Protein AF-A0A934XMV2-F1 (afdb_monomer)

Mean predicted aligned error: 12.45 Å

pLDDT: mean 77.81, std 19.32, range [40.59, 97.12]

Solvent-accessible surface area (backbone atoms only — not comparable to full-atom values): 8339 Å² total; per-residue (Å²): 114,79,58,38,34,58,63,28,6,52,51,53,49,50,53,51,47,54,40,30,76,51,72,41,61,58,68,69,55,47,39,44,55,50,6,56,76,67,34,103,58,24,34,64,47,51,61,40,31,45,74,26,42,79,78,93,47,71,67,59,55,52,50,47,48,53,48,53,50,53,49,35,59,77,43,66,49,68,61,70,65,54,50,52,50,49,38,47,44,32,43,25,68,38,46,92,58,40,76,76,68,55,68,72,75,72,55,79,75,77,72,86,73,72,82,73,78,75,77,79,72,81,81,80,85,84,73,91,73,87,80,88,76,84,83,82,87,133

Structure (mmCIF, N/CA/C/O backbone):
data_AF-A0A934XMV2-F1
#
_entry.id   AF-A0A934XMV2-F1
#
loop_
_atom_site.group_PDB
_atom_site.id
_atom_site.type_symbol
_atom_site.label_atom_id
_atom_site.label_alt_id
_atom_site.label_comp_id
_atom_site.label_asym_id
_atom_site.label_entity_id
_atom_site.label_seq_id
_atom_site.pdbx_PDB_ins_code
_atom_site.Cartn_x
_atom_site.Cartn_y
_atom_site.Cartn_z
_atom_site.occupancy
_atom_site.B_iso_or_equiv
_atom_site.auth_seq_id
_atom_site.auth_comp_id
_atom_site.auth_asym_id
_atom_site.auth_atom_id
_atom_site.pdbx_PDB_model_num
ATOM 1 N N . MET A 1 1 ? 12.480 -14.629 -7.239 1.00 61.09 1 MET A N 1
ATOM 2 C CA . MET A 1 1 ? 11.150 -14.719 -7.879 1.00 61.09 1 MET A CA 1
ATOM 3 C C . MET A 1 1 ? 11.010 -13.531 -8.814 1.00 61.09 1 MET A C 1
ATOM 5 O O . MET A 1 1 ? 11.408 -12.448 -8.396 1.00 61.09 1 MET A O 1
ATOM 9 N N . PRO A 1 2 ? 10.549 -13.712 -10.062 1.00 81.31 2 PRO A N 1
ATOM 10 C CA . PRO A 1 2 ? 10.258 -12.584 -10.942 1.00 81.31 2 PRO A CA 1
ATOM 11 C C . PRO A 1 2 ? 9.117 -11.746 -10.351 1.00 81.31 2 PRO A C 1
ATOM 13 O O . PRO A 1 2 ? 8.245 -12.288 -9.672 1.00 81.31 2 PRO A O 1
ATOM 16 N N . ALA A 1 3 ? 9.140 -10.436 -10.591 1.00 89.31 3 ALA A N 1
ATOM 17 C CA . ALA A 1 3 ? 8.077 -9.552 -10.130 1.00 89.31 3 ALA A CA 1
ATOM 18 C C . ALA A 1 3 ? 6.752 -9.885 -10.841 1.00 89.31 3 ALA A C 1
ATOM 20 O O . ALA A 1 3 ? 6.724 -10.065 -12.060 1.00 89.31 3 ALA A O 1
ATOM 21 N N . ASP A 1 4 ? 5.658 -9.936 -10.083 1.00 94.62 4 ASP A N 1
ATOM 22 C CA . ASP A 1 4 ? 4.297 -10.130 -10.588 1.00 94.62 4 ASP A CA 1
ATOM 23 C C . ASP A 1 4 ? 3.474 -8.876 -10.290 1.00 94.62 4 ASP A C 1
ATOM 25 O O . ASP A 1 4 ? 2.799 -8.748 -9.264 1.00 94.62 4 ASP A O 1
ATOM 29 N N . TRP A 1 5 ? 3.553 -7.922 -11.218 1.00 93.56 5 TRP A N 1
ATOM 30 C CA . TRP A 1 5 ? 2.932 -6.612 -11.057 1.00 93.56 5 TRP A CA 1
ATOM 31 C C . TRP A 1 5 ? 1.404 -6.662 -11.078 1.00 93.56 5 TRP A C 1
ATOM 33 O O . TRP A 1 5 ? 0.755 -5.839 -10.439 1.00 93.56 5 TRP A O 1
ATOM 43 N N . LYS A 1 6 ? 0.801 -7.660 -11.734 1.00 94.81 6 LYS A N 1
ATOM 44 C CA . LYS A 1 6 ? -0.658 -7.818 -11.734 1.00 94.81 6 LYS A CA 1
ATOM 45 C C . LYS A 1 6 ? -1.152 -8.226 -10.349 1.00 94.81 6 LYS A C 1
ATOM 47 O O . LYS A 1 6 ? -2.078 -7.613 -9.819 1.00 94.81 6 LYS A O 1
ATOM 52 N N . ARG A 1 7 ? -0.519 -9.234 -9.741 1.00 95.81 7 ARG A N 1
ATOM 53 C CA . ARG A 1 7 ? -0.836 -9.636 -8.364 1.00 95.81 7 ARG A CA 1
ATOM 54 C C . ARG A 1 7 ? -0.491 -8.538 -7.365 1.00 95.81 7 ARG A C 1
ATOM 56 O O . ARG A 1 7 ? -1.261 -8.327 -6.434 1.00 95.81 7 ARG A O 1
ATOM 63 N N . PHE A 1 8 ? 0.605 -7.814 -7.591 1.00 95.75 8 PHE A N 1
ATOM 64 C CA . PHE A 1 8 ? 0.972 -6.647 -6.791 1.00 95.75 8 PHE A CA 1
ATOM 65 C C . PHE A 1 8 ? -0.152 -5.604 -6.771 1.00 95.75 8 PHE A C 1
ATOM 67 O O . PHE A 1 8 ? -0.594 -5.202 -5.699 1.00 95.75 8 PHE A O 1
ATOM 74 N N . GLY A 1 9 ? -0.656 -5.199 -7.942 1.00 95.88 9 GLY A N 1
ATOM 75 C CA . GLY A 1 9 ? -1.703 -4.179 -8.044 1.00 95.88 9 GLY A CA 1
ATOM 76 C C . GLY A 1 9 ? -3.022 -4.593 -7.387 1.00 95.88 9 GLY A C 1
ATOM 77 O O . GLY A 1 9 ? -3.670 -3.774 -6.726 1.00 95.88 9 GLY A O 1
ATOM 78 N N . ASN A 1 10 ? -3.379 -5.876 -7.498 1.00 97.12 10 ASN A N 1
ATOM 79 C CA . ASN A 1 10 ? -4.541 -6.448 -6.820 1.00 97.12 10 ASN A CA 1
ATOM 80 C C . ASN A 1 10 ? -4.379 -6.407 -5.295 1.00 97.12 10 ASN A C 1
ATOM 82 O O . ASN A 1 10 ? -5.275 -5.933 -4.601 1.00 97.12 10 ASN A O 1
ATOM 86 N N . LEU A 1 11 ? -3.230 -6.855 -4.777 1.00 96.94 11 LEU A N 1
ATOM 87 C CA . LEU A 1 11 ? -2.969 -6.856 -3.338 1.00 96.94 11 LEU A CA 1
ATOM 88 C C . LEU A 1 11 ? -2.913 -5.433 -2.773 1.00 96.94 11 LEU A C 1
ATOM 90 O O . LEU A 1 11 ? -3.533 -5.162 -1.752 1.00 96.94 11 LEU A O 1
ATOM 94 N N . LEU A 1 12 ? -2.248 -4.506 -3.469 1.00 96.38 12 LEU A N 1
ATOM 95 C CA . LEU A 1 12 ? -2.228 -3.092 -3.095 1.00 96.38 12 LEU A CA 1
ATOM 96 C C . LEU A 1 12 ? -3.645 -2.512 -3.028 1.00 96.38 12 LEU A C 1
ATOM 98 O O . LEU A 1 12 ? -3.983 -1.805 -2.085 1.00 96.38 12 LEU A O 1
ATOM 102 N N . THR A 1 13 ? -4.489 -2.823 -4.013 1.00 96.12 13 THR A N 1
ATOM 103 C CA . THR A 1 13 ? -5.884 -2.366 -4.006 1.00 96.12 13 THR A CA 1
ATOM 104 C C . THR A 1 13 ? -6.650 -2.939 -2.815 1.00 96.12 13 THR A C 1
ATOM 106 O O . THR A 1 13 ? -7.358 -2.187 -2.152 1.00 96.12 13 THR A O 1
ATOM 109 N N . ASN A 1 14 ? -6.477 -4.225 -2.504 1.00 96.56 14 ASN A N 1
ATOM 110 C CA . ASN A 1 14 ? -7.120 -4.856 -1.351 1.00 96.56 14 ASN A CA 1
ATOM 111 C C . ASN A 1 14 ? -6.674 -4.228 -0.024 1.00 96.56 14 ASN A C 1
ATOM 113 O O . ASN A 1 14 ? -7.518 -3.955 0.820 1.00 96.56 14 ASN A O 1
ATOM 117 N N . LEU A 1 15 ? -5.379 -3.948 0.145 1.00 95.56 15 LEU A N 1
ATOM 118 C CA . LEU A 1 15 ? -4.850 -3.325 1.364 1.00 95.56 15 LEU A CA 1
ATOM 119 C C . LEU A 1 15 ? -5.423 -1.924 1.596 1.00 95.56 15 LEU A C 1
ATOM 121 O O . LEU A 1 15 ? -5.781 -1.583 2.720 1.00 95.56 15 LEU A O 1
ATOM 125 N N . LEU A 1 16 ? -5.569 -1.125 0.536 1.00 95.00 16 LEU A N 1
ATOM 126 C CA . LEU A 1 16 ? -6.199 0.193 0.642 1.00 95.00 16 LEU A CA 1
ATOM 127 C C . LEU A 1 16 ? -7.686 0.095 1.018 1.00 95.00 16 LEU A C 1
ATOM 129 O O . LEU A 1 16 ? -8.174 0.921 1.786 1.00 95.00 16 LEU A O 1
ATOM 133 N N . TRP A 1 17 ? -8.399 -0.916 0.509 1.00 95.62 17 TRP A N 1
ATOM 134 C CA . TRP A 1 17 ? -9.782 -1.178 0.914 1.00 95.62 17 TRP A CA 1
ATOM 135 C C . TRP A 1 17 ? -9.887 -1.630 2.368 1.00 95.62 17 TRP A C 1
ATOM 137 O O . TRP A 1 17 ? -10.730 -1.105 3.077 1.00 95.62 17 TRP A O 1
ATOM 147 N N . GLN A 1 18 ? -9.000 -2.509 2.843 1.00 94.75 18 GLN A N 1
ATOM 148 C CA . GLN A 1 18 ? -8.979 -2.916 4.252 1.00 94.75 18 GLN A CA 1
ATOM 149 C C . GLN A 1 18 ? -8.791 -1.720 5.196 1.00 94.75 18 GLN A C 1
ATOM 151 O O . GLN A 1 18 ? -9.492 -1.621 6.197 1.00 94.75 18 GLN A O 1
ATOM 156 N N . ILE A 1 19 ? -7.880 -0.793 4.867 1.00 93.81 19 ILE A N 1
ATOM 157 C CA . ILE A 1 19 ? -7.668 0.432 5.657 1.00 93.81 19 ILE A CA 1
ATOM 158 C C . ILE A 1 19 ? -8.934 1.291 5.666 1.00 93.81 19 ILE A C 1
ATOM 160 O O . ILE A 1 19 ? -9.366 1.741 6.724 1.00 93.81 19 ILE A O 1
ATOM 164 N N . LYS A 1 20 ? -9.546 1.500 4.497 1.00 93.62 20 LYS A N 1
ATOM 165 C CA . LYS A 1 20 ? -10.798 2.254 4.386 1.00 93.62 20 LYS A CA 1
ATOM 166 C C . LYS A 1 20 ? -11.921 1.612 5.209 1.00 93.62 20 LYS A C 1
ATOM 168 O O . LYS A 1 20 ? -12.598 2.305 5.960 1.00 93.62 20 LYS A O 1
ATOM 173 N N . ASP A 1 21 ? -12.117 0.305 5.073 1.00 94.25 21 ASP A N 1
ATOM 174 C CA . ASP A 1 21 ? -13.197 -0.428 5.740 1.00 94.25 21 ASP A CA 1
ATOM 175 C C . ASP A 1 21 ? -13.016 -0.454 7.268 1.00 94.25 21 ASP A C 1
ATOM 177 O O . ASP A 1 21 ? -13.999 -0.521 8.004 1.00 94.25 21 ASP A O 1
ATOM 181 N N . ALA A 1 22 ? -11.776 -0.327 7.752 1.00 92.62 22 ALA A N 1
ATOM 182 C CA . ALA A 1 22 ? -11.442 -0.181 9.168 1.00 92.62 22 ALA A CA 1
ATOM 183 C C . ALA A 1 22 ? -11.614 1.252 9.717 1.00 92.62 22 ALA A C 1
ATOM 185 O O . ALA A 1 22 ? -11.285 1.509 10.871 1.00 92.62 22 ALA A O 1
ATOM 186 N N . GLY A 1 23 ? -12.145 2.188 8.923 1.00 91.12 23 GLY A N 1
ATOM 187 C CA . GLY A 1 23 ? -12.388 3.574 9.342 1.00 91.12 23 GLY A CA 1
ATOM 188 C C . GLY A 1 23 ? -11.355 4.581 8.834 1.00 91.12 23 GLY A C 1
ATOM 189 O O . GLY A 1 23 ? -11.378 5.738 9.249 1.00 91.12 23 GLY A O 1
ATOM 190 N N . GLY A 1 24 ? -10.468 4.167 7.927 1.00 91.31 24 GLY A N 1
ATOM 191 C CA . GLY A 1 24 ? -9.569 5.069 7.219 1.00 91.31 24 GLY A CA 1
ATOM 192 C C . GLY A 1 24 ? -10.297 5.993 6.229 1.00 91.31 24 GLY A C 1
ATOM 193 O O . GLY A 1 24 ? -11.491 5.828 5.955 1.00 91.31 24 GLY A O 1
ATOM 194 N N . PRO A 1 25 ? -9.579 6.972 5.655 1.00 91.06 25 PRO A N 1
ATOM 195 C CA . PRO A 1 25 ? -10.164 7.913 4.716 1.00 91.06 25 PRO A CA 1
ATOM 196 C C . PRO A 1 25 ? -10.639 7.243 3.412 1.00 91.06 25 PRO A C 1
ATOM 198 O O . PRO A 1 25 ? -10.302 6.089 3.117 1.00 91.06 25 PRO A O 1
ATOM 201 N N . PRO A 1 26 ? -11.427 7.964 2.592 1.00 92.88 26 PRO A N 1
ATOM 202 C CA . PRO A 1 26 ? -11.775 7.536 1.245 1.00 92.88 26 PRO A CA 1
ATOM 203 C C . PRO A 1 26 ? -10.552 7.096 0.438 1.00 92.88 26 PRO A C 1
ATOM 205 O O . PRO A 1 26 ? -9.440 7.581 0.620 1.00 92.88 26 PRO A O 1
ATOM 208 N N . LEU A 1 27 ? -10.773 6.184 -0.510 1.00 89.25 27 LEU A N 1
ATOM 209 C CA . LEU A 1 27 ? -9.694 5.592 -1.299 1.00 89.25 27 LEU A CA 1
ATOM 210 C C . LEU A 1 27 ? -8.866 6.645 -2.054 1.00 89.25 27 LEU A C 1
ATOM 212 O O . LEU A 1 27 ? -7.654 6.499 -2.148 1.00 89.25 27 LEU A O 1
ATOM 216 N N . GLU A 1 28 ? -9.512 7.687 -2.579 1.00 89.19 28 GLU A N 1
ATOM 217 C CA . GLU A 1 28 ? -8.848 8.781 -3.300 1.00 89.19 28 GLU A CA 1
ATOM 218 C C . GLU A 1 28 ? -7.922 9.575 -2.370 1.00 89.19 28 GLU A C 1
ATOM 220 O O . GLU A 1 28 ? -6.748 9.761 -2.693 1.00 89.19 28 GLU A O 1
ATOM 225 N N . ASP A 1 29 ? -8.403 9.910 -1.172 1.00 90.31 29 ASP A N 1
ATOM 226 C CA . ASP A 1 29 ? -7.628 10.601 -0.140 1.00 90.31 29 ASP A CA 1
ATOM 227 C C . ASP A 1 29 ? -6.466 9.732 0.362 1.00 90.31 29 ASP A C 1
ATOM 229 O O . ASP A 1 29 ? -5.341 10.209 0.477 1.00 90.31 29 ASP A O 1
ATOM 233 N N . LEU A 1 30 ? -6.687 8.429 0.590 1.00 90.12 30 LEU A N 1
ATOM 234 C CA . LEU A 1 30 ? -5.620 7.483 0.946 1.00 90.12 30 LEU A CA 1
ATOM 235 C C . LEU A 1 30 ? -4.520 7.445 -0.120 1.00 90.12 30 LEU A C 1
ATOM 237 O O . LEU A 1 30 ? -3.332 7.455 0.205 1.00 90.12 30 LEU A O 1
ATOM 241 N N . GLN A 1 31 ? -4.899 7.402 -1.399 1.00 90.19 31 GLN A N 1
ATOM 242 C CA . GLN A 1 31 ? -3.939 7.429 -2.501 1.00 90.19 31 GLN A CA 1
ATOM 243 C C . GLN A 1 31 ? -3.166 8.742 -2.550 1.00 90.19 31 GLN A C 1
ATOM 245 O O . GLN A 1 31 ? -1.964 8.728 -2.819 1.00 90.19 31 GLN A O 1
ATOM 250 N N . GLU A 1 32 ? -3.835 9.864 -2.302 1.00 89.19 32 GLU A N 1
ATOM 251 C CA . GLU A 1 32 ? -3.183 11.162 -2.260 1.00 89.19 32 GLU A CA 1
ATOM 252 C C . GLU A 1 32 ? -2.209 11.250 -1.083 1.00 89.19 32 GLU A C 1
ATOM 254 O O . GLU A 1 32 ? -1.038 11.553 -1.301 1.00 89.19 32 GLU A O 1
ATOM 259 N N . ILE A 1 33 ? -2.641 10.911 0.133 1.00 89.38 33 ILE A N 1
ATOM 260 C CA . ILE A 1 33 ? -1.833 10.997 1.356 1.00 89.38 33 ILE A CA 1
ATOM 261 C C . ILE A 1 33 ? -0.595 10.102 1.257 1.00 89.38 33 ILE A C 1
ATOM 263 O O . ILE A 1 33 ? 0.529 10.580 1.419 1.00 89.38 33 ILE A O 1
ATOM 267 N N . ILE A 1 34 ? -0.775 8.819 0.920 1.00 88.56 34 ILE A N 1
ATOM 268 C CA . ILE A 1 34 ? 0.348 7.887 0.726 1.00 88.56 34 ILE A CA 1
ATOM 269 C C . ILE A 1 34 ? 1.230 8.378 -0.429 1.00 88.56 34 ILE A C 1
ATOM 271 O O . ILE A 1 34 ? 2.459 8.328 -0.362 1.00 88.56 34 ILE A O 1
ATOM 275 N N . GLY A 1 35 ? 0.615 8.911 -1.484 1.00 88.69 35 GLY A N 1
ATOM 276 C CA . GLY A 1 35 ? 1.319 9.503 -2.606 1.00 88.69 35 GLY A CA 1
ATOM 277 C C . GLY A 1 35 ? 2.210 10.678 -2.206 1.00 88.69 35 GLY A C 1
ATOM 278 O O . GLY A 1 35 ? 3.350 10.758 -2.656 1.00 88.69 35 GLY A O 1
ATOM 279 N N . GLN A 1 36 ? 1.732 11.562 -1.332 1.00 86.00 36 GLN A N 1
ATOM 280 C CA . GLN A 1 36 ? 2.507 12.676 -0.793 1.00 86.00 36 GLN A CA 1
ATOM 281 C C . GLN A 1 36 ? 3.677 12.179 0.068 1.00 86.00 36 GLN A C 1
ATOM 283 O O . GLN A 1 36 ? 4.776 12.726 -0.047 1.00 86.00 36 GLN A O 1
ATOM 288 N N . THR A 1 37 ? 3.491 11.109 0.854 1.00 84.50 37 THR 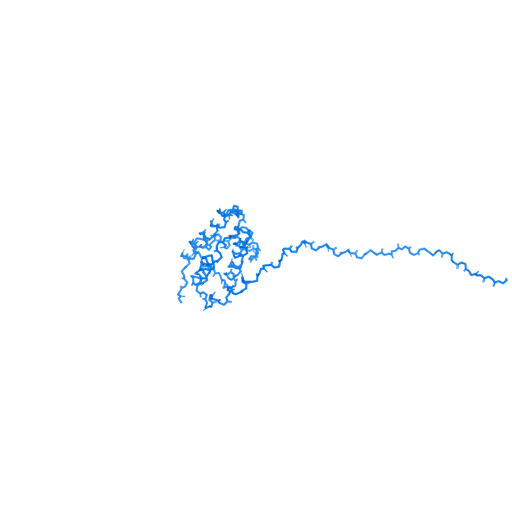A N 1
ATOM 289 C CA . THR A 1 37 ? 4.574 10.469 1.628 1.00 84.50 37 THR A CA 1
ATOM 290 C C . THR A 1 37 ? 5.702 9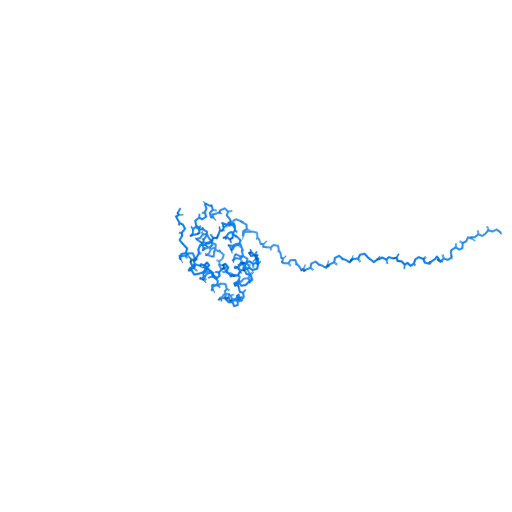.954 0.728 1.00 84.50 37 THR A C 1
ATOM 292 O O . THR A 1 37 ? 6.875 10.059 1.076 1.00 84.50 37 THR A O 1
ATOM 295 N N . LEU A 1 38 ? 5.359 9.456 -0.462 1.00 84.25 38 LEU A N 1
ATOM 296 C CA . LEU A 1 38 ? 6.311 8.991 -1.477 1.00 84.25 38 LEU A CA 1
ATOM 297 C C . LEU A 1 38 ? 6.943 10.131 -2.303 1.00 84.25 38 LEU A C 1
ATOM 299 O O . LEU A 1 38 ? 7.872 9.904 -3.079 1.00 84.25 38 LEU A O 1
ATOM 303 N N . GLY A 1 39 ? 6.457 11.367 -2.155 1.00 82.94 39 GLY A N 1
ATOM 304 C CA . GLY A 1 39 ? 6.957 12.564 -2.833 1.00 82.94 39 GLY A CA 1
ATOM 305 C C . GLY A 1 39 ? 6.122 13.008 -4.041 1.00 82.94 39 GLY A C 1
ATOM 306 O O . GLY A 1 39 ? 5.063 12.470 -4.342 1.00 82.94 39 GLY A O 1
ATOM 307 N N . LYS A 1 40 ? 6.613 14.014 -4.785 1.00 67.50 40 LYS A N 1
ATOM 308 C CA . LYS A 1 40 ? 5.857 14.789 -5.806 1.00 67.50 40 LYS A CA 1
ATOM 309 C C . LYS A 1 40 ? 5.096 13.988 -6.879 1.00 67.50 40 LYS A C 1
ATOM 311 O O . LYS A 1 40 ? 4.255 14.567 -7.557 1.00 67.50 40 LYS A O 1
ATOM 316 N N . ARG A 1 41 ? 5.413 12.708 -7.096 1.00 73.50 41 ARG A N 1
ATOM 317 C CA . ARG A 1 41 ? 4.751 11.841 -8.091 1.00 73.50 41 ARG A CA 1
ATOM 318 C C . ARG A 1 41 ? 4.039 10.630 -7.483 1.00 73.50 41 ARG A C 1
ATOM 320 O O . ARG A 1 41 ? 3.493 9.829 -8.232 1.00 73.50 41 ARG A O 1
ATOM 327 N N . GLY A 1 42 ? 4.039 10.472 -6.160 1.00 76.56 42 GLY A N 1
ATOM 328 C CA . GLY A 1 42 ? 3.586 9.239 -5.524 1.00 76.56 42 GLY A CA 1
ATOM 329 C C . GLY A 1 42 ? 2.108 8.921 -5.751 1.00 76.56 42 GLY A C 1
ATOM 330 O O . GLY A 1 42 ? 1.782 7.758 -5.952 1.00 76.56 42 GLY A O 1
ATOM 331 N N . GLY A 1 43 ? 1.224 9.924 -5.809 1.00 76.69 43 GLY A N 1
ATOM 332 C CA . GLY A 1 43 ? -0.213 9.690 -6.029 1.00 76.69 43 GLY A CA 1
ATOM 333 C C . GLY A 1 43 ? -0.512 9.062 -7.398 1.00 76.69 43 GLY A C 1
ATOM 334 O O . GLY A 1 43 ? -1.195 8.041 -7.495 1.00 76.69 43 GLY A O 1
ATOM 335 N N . ASP A 1 44 ? 0.086 9.613 -8.460 1.00 84.38 44 ASP A N 1
ATOM 336 C CA . ASP A 1 44 ? 0.00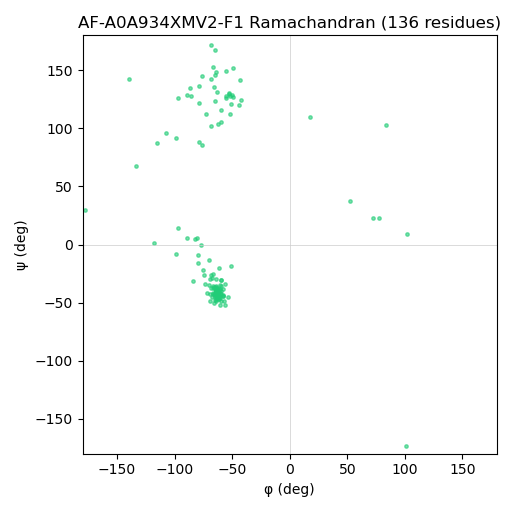3 9.064 -9.823 1.00 84.38 44 ASP A CA 1
ATOM 337 C C . ASP A 1 44 ? 0.667 7.678 -9.915 1.00 84.38 44 ASP A C 1
ATOM 339 O O . ASP A 1 4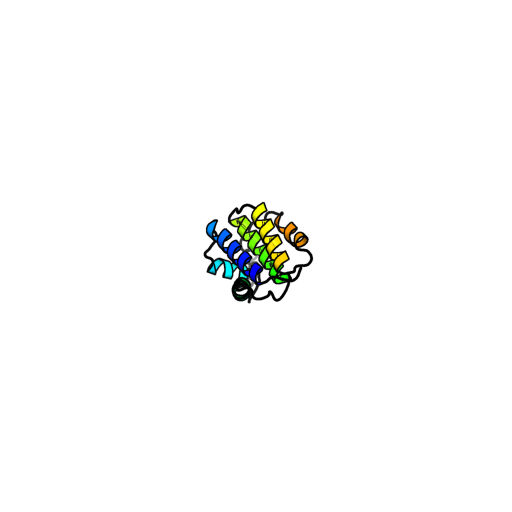4 ? 0.140 6.761 -10.553 1.00 84.38 44 ASP A O 1
ATOM 343 N N . SER A 1 45 ? 1.783 7.487 -9.208 1.00 87.81 45 SER A N 1
ATOM 344 C CA . SER A 1 45 ? 2.453 6.192 -9.110 1.00 87.81 45 SER A CA 1
ATOM 345 C C . SER A 1 45 ? 1.561 5.120 -8.478 1.00 87.81 45 SER A C 1
ATOM 347 O O . SER A 1 45 ? 1.425 4.043 -9.052 1.00 87.81 45 SER A O 1
ATOM 349 N N . ILE A 1 46 ? 0.873 5.406 -7.368 1.00 90.62 46 ILE A N 1
ATOM 350 C CA . ILE A 1 46 ? -0.029 4.440 -6.717 1.00 90.62 46 ILE A CA 1
ATOM 351 C C . ILE A 1 46 ? -1.163 4.037 -7.659 1.00 90.62 46 ILE A C 1
ATOM 353 O O . ILE A 1 46 ? -1.478 2.851 -7.779 1.00 90.62 46 ILE A O 1
ATOM 357 N N . ALA A 1 47 ? -1.762 4.997 -8.369 1.00 90.88 47 ALA A N 1
ATOM 358 C CA . ALA A 1 47 ? -2.812 4.705 -9.342 1.00 90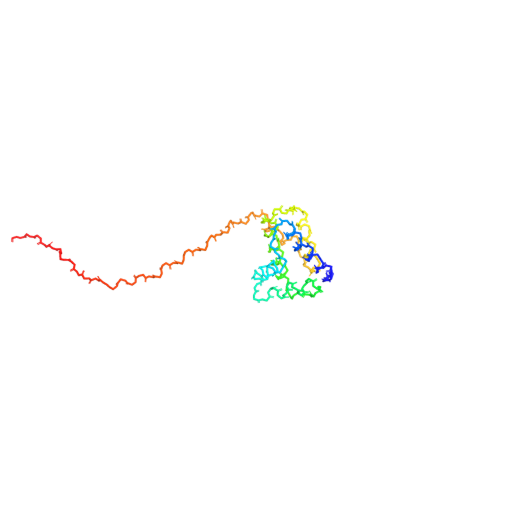.88 47 ALA A CA 1
ATOM 359 C C . ALA A 1 47 ? -2.320 3.765 -10.458 1.00 90.88 47 ALA A C 1
ATOM 361 O O . ALA A 1 47 ? -3.031 2.837 -10.852 1.00 90.88 47 ALA A O 1
ATOM 362 N N . LYS A 1 48 ? -1.088 3.961 -10.938 1.00 91.88 48 LYS A N 1
ATOM 363 C CA . LYS A 1 48 ? -0.442 3.091 -11.930 1.00 91.88 48 LYS A CA 1
ATOM 364 C C . LYS A 1 48 ? -0.135 1.704 -11.375 1.00 91.88 48 LYS A C 1
ATOM 366 O O . LYS A 1 48 ? -0.447 0.706 -12.026 1.00 91.88 48 LYS A O 1
ATOM 371 N N . TRP A 1 49 ? 0.411 1.618 -10.168 1.00 93.94 49 TRP A N 1
ATOM 372 C CA . TRP A 1 49 ? 0.774 0.341 -9.560 1.00 93.94 49 TRP A CA 1
ATOM 373 C C . TRP A 1 49 ? -0.444 -0.524 -9.247 1.00 93.94 49 TRP A C 1
ATOM 375 O O . TRP A 1 49 ? -0.411 -1.731 -9.471 1.00 93.94 49 TRP A O 1
ATOM 385 N N . ARG A 1 50 ? -1.565 0.082 -8.838 1.00 94.38 50 ARG A N 1
ATOM 386 C CA . ARG A 1 50 ? -2.852 -0.618 -8.680 1.00 94.38 50 ARG A CA 1
ATOM 387 C C . ARG A 1 50 ? -3.353 -1.255 -9.977 1.00 94.38 50 ARG A C 1
ATOM 389 O O . ARG A 1 50 ? -3.995 -2.297 -9.937 1.00 94.38 50 ARG A O 1
ATOM 396 N N . ARG A 1 51 ? -3.032 -0.664 -11.132 1.00 94.06 51 ARG A N 1
ATOM 397 C CA . ARG A 1 51 ? -3.335 -1.222 -12.466 1.00 94.06 51 ARG A CA 1
ATOM 398 C C . ARG A 1 51 ? -2.315 -2.273 -12.921 1.00 94.06 51 ARG A C 1
ATOM 400 O O . ARG A 1 51 ? -2.385 -2.744 -14.052 1.00 94.06 51 ARG A O 1
ATOM 407 N N . GLY A 1 52 ? -1.361 -2.619 -12.060 1.00 91.69 52 GLY A N 1
ATOM 408 C CA . GLY A 1 52 ? -0.301 -3.581 -12.326 1.00 91.69 52 GLY A CA 1
ATOM 409 C C . GLY A 1 52 ? 0.834 -3.050 -13.193 1.00 91.69 52 GLY A C 1
ATOM 410 O O . GLY A 1 52 ? 1.536 -3.838 -13.824 1.00 91.69 52 GLY A O 1
ATOM 411 N N . GLN A 1 53 ? 1.025 -1.729 -13.245 1.00 93.12 53 GLN A N 1
ATOM 412 C CA . GLN A 1 53 ? 2.227 -1.161 -13.849 1.00 93.12 53 GLN A CA 1
ATOM 413 C C . GLN A 1 53 ? 3.431 -1.317 -12.907 1.00 93.12 53 GLN A C 1
ATOM 415 O O . GLN A 1 53 ? 3.264 -1.221 -11.688 1.00 93.12 53 GLN A O 1
ATOM 420 N N . PRO A 1 54 ? 4.640 -1.535 -13.454 1.00 88.62 54 PRO A N 1
ATOM 421 C CA . PRO A 1 54 ? 5.832 -1.760 -12.652 1.00 88.62 54 PRO A CA 1
ATOM 422 C C . PRO A 1 54 ? 6.224 -0.536 -11.825 1.00 88.62 54 PRO A C 1
ATOM 424 O O . PRO A 1 54 ? 6.092 0.611 -12.260 1.00 88.62 54 PRO A O 1
ATOM 427 N N . VAL A 1 55 ? 6.765 -0.802 -10.639 1.00 83.25 55 VAL A N 1
ATOM 428 C CA . VAL A 1 55 ? 7.372 0.223 -9.789 1.00 83.25 55 VAL A CA 1
ATOM 429 C C . VAL A 1 55 ? 8.774 0.545 -10.305 1.00 83.25 55 VAL A C 1
ATOM 431 O O . VAL A 1 55 ? 9.536 -0.352 -10.660 1.00 83.25 55 VAL A O 1
ATOM 434 N N . ALA A 1 56 ? 9.120 1.833 -10.356 1.00 79.75 56 ALA A N 1
ATOM 435 C CA . ALA A 1 56 ? 10.384 2.287 -10.930 1.00 79.75 56 ALA A CA 1
ATOM 436 C C . ALA A 1 56 ? 11.598 1.987 -10.036 1.00 79.75 56 ALA A C 1
ATOM 438 O O . ALA A 1 56 ? 12.688 1.742 -10.555 1.00 79.75 56 ALA A O 1
ATOM 439 N N . ARG A 1 57 ? 11.440 2.038 -8.704 1.00 85.62 57 ARG A N 1
ATOM 440 C CA . ARG A 1 57 ? 12.532 1.843 -7.738 1.00 85.62 57 ARG A CA 1
ATOM 441 C C . ARG A 1 57 ? 12.070 1.015 -6.545 1.00 85.62 57 ARG A C 1
ATOM 443 O O . ARG A 1 57 ? 10.973 1.213 -6.042 1.00 85.62 57 ARG A O 1
ATOM 450 N N . GLN A 1 58 ? 12.941 0.144 -6.035 1.00 84.31 58 GLN A N 1
ATOM 451 C CA . GLN A 1 58 ? 12.643 -0.656 -4.835 1.00 84.31 58 GLN A CA 1
ATOM 452 C C . GLN A 1 58 ? 12.373 0.224 -3.602 1.00 84.31 58 GLN A C 1
ATOM 454 O O . GLN A 1 58 ? 11.453 -0.057 -2.845 1.00 84.31 58 GLN A O 1
ATOM 459 N N . GLN A 1 59 ? 13.063 1.363 -3.493 1.00 86.06 59 GLN A N 1
ATOM 460 C CA . GLN A 1 59 ? 12.828 2.375 -2.455 1.00 86.06 59 GLN A CA 1
ATOM 461 C C . GLN A 1 59 ? 11.383 2.895 -2.431 1.00 86.06 59 GLN A C 1
ATOM 463 O O . GLN A 1 59 ? 10.848 3.170 -1.361 1.00 86.06 59 GLN A O 1
ATOM 468 N N . ASP A 1 60 ? 10.732 3.000 -3.594 1.00 88.31 60 ASP A N 1
ATOM 469 C CA . ASP A 1 60 ? 9.339 3.446 -3.670 1.00 88.31 60 ASP A CA 1
ATOM 470 C C . ASP A 1 60 ? 8.394 2.376 -3.088 1.00 88.31 60 ASP A C 1
ATOM 472 O O . ASP A 1 60 ? 7.398 2.701 -2.445 1.00 88.31 60 ASP A O 1
ATOM 476 N N . VAL A 1 61 ? 8.728 1.091 -3.273 1.00 89.12 61 VAL A N 1
ATOM 477 C CA . VAL A 1 61 ? 7.993 -0.042 -2.687 1.00 89.12 61 VAL A CA 1
ATOM 478 C C . VAL A 1 61 ? 8.184 -0.083 -1.173 1.00 89.12 61 VAL A C 1
ATOM 480 O O . VAL A 1 61 ? 7.223 -0.296 -0.437 1.00 89.12 61 VAL A O 1
ATOM 483 N N . GLU A 1 62 ? 9.408 0.140 -0.695 1.00 89.62 62 GLU A N 1
ATOM 484 C CA . GLU A 1 62 ? 9.709 0.207 0.737 1.00 89.62 62 GLU A CA 1
ATOM 485 C C . GLU A 1 62 ? 8.946 1.356 1.411 1.00 89.62 62 GLU A C 1
ATOM 487 O O . GLU A 1 62 ? 8.279 1.139 2.423 1.00 89.62 62 GLU A O 1
ATOM 492 N N . GLY A 1 63 ? 8.968 2.553 0.813 1.00 89.06 63 GLY A N 1
ATOM 493 C CA . GLY A 1 63 ? 8.202 3.702 1.297 1.00 89.06 63 GLY A CA 1
ATOM 494 C C . GLY A 1 63 ? 6.692 3.445 1.297 1.00 89.06 63 GLY A C 1
ATOM 495 O O . GLY A 1 63 ? 6.001 3.815 2.245 1.00 89.06 63 GLY A O 1
ATOM 496 N N . LEU A 1 64 ? 6.178 2.745 0.279 1.00 91.25 64 LEU A N 1
ATOM 497 C CA . LEU A 1 64 ? 4.764 2.380 0.192 1.00 91.25 64 LEU A CA 1
ATOM 498 C C . LEU A 1 64 ? 4.371 1.447 1.342 1.00 91.25 64 LEU A C 1
ATOM 500 O O . LEU A 1 64 ? 3.347 1.651 1.987 1.00 91.25 64 LEU A O 1
ATOM 504 N N . VAL A 1 65 ? 5.195 0.436 1.612 1.00 92.06 65 VAL A N 1
ATOM 505 C CA . VAL A 1 65 ? 4.968 -0.528 2.695 1.00 92.06 65 VAL A CA 1
ATOM 506 C C . VAL A 1 65 ? 5.011 0.150 4.062 1.00 92.06 65 VAL A C 1
ATOM 508 O O . VAL A 1 65 ? 4.177 -0.154 4.912 1.00 92.06 65 VAL A O 1
ATOM 511 N N . GLN A 1 66 ? 5.932 1.093 4.265 1.00 89.06 66 GLN A N 1
ATOM 512 C CA . GLN A 1 66 ? 6.000 1.881 5.497 1.00 89.06 66 GLN A CA 1
ATOM 513 C C . GLN A 1 66 ? 4.743 2.734 5.694 1.00 89.06 66 GLN A C 1
ATOM 515 O O . GLN A 1 66 ? 4.168 2.732 6.781 1.00 89.06 66 GLN A O 1
ATOM 520 N N . ALA A 1 67 ? 4.274 3.406 4.641 1.00 90.69 67 ALA A N 1
ATOM 521 C CA . ALA A 1 67 ? 3.066 4.221 4.699 1.00 90.69 67 ALA A CA 1
ATOM 522 C C . ALA A 1 67 ? 1.802 3.381 4.966 1.00 90.69 67 ALA A C 1
ATOM 524 O O . ALA A 1 67 ? 0.989 3.746 5.811 1.00 90.69 67 ALA A O 1
ATOM 525 N N . LEU A 1 68 ? 1.653 2.228 4.302 1.00 92.38 68 LEU A N 1
ATOM 526 C CA . LEU A 1 68 ? 0.533 1.308 4.540 1.00 92.38 68 LEU A CA 1
ATOM 527 C C . LEU A 1 68 ? 0.527 0.769 5.974 1.00 92.38 68 LEU A C 1
ATOM 529 O O . LEU A 1 68 ? -0.528 0.646 6.588 1.00 92.38 68 LEU A O 1
ATOM 533 N N . ALA A 1 69 ? 1.700 0.455 6.518 1.00 90.38 69 ALA A N 1
ATOM 534 C CA . ALA A 1 69 ? 1.816 -0.021 7.887 1.00 90.38 69 ALA A CA 1
ATOM 535 C C . ALA A 1 69 ? 1.489 1.054 8.929 1.00 90.38 69 ALA A C 1
ATOM 537 O O . ALA A 1 69 ? 0.881 0.729 9.945 1.00 90.38 69 ALA A O 1
ATOM 538 N N . ALA A 1 70 ? 1.872 2.311 8.683 1.00 88.38 70 ALA A N 1
ATOM 539 C CA . ALA A 1 70 ? 1.500 3.430 9.545 1.00 88.38 70 ALA A CA 1
ATOM 540 C C . ALA A 1 70 ? -0.027 3.593 9.595 1.00 88.38 70 ALA A C 1
ATOM 542 O O . ALA A 1 70 ? -0.601 3.668 10.677 1.00 88.38 70 ALA A O 1
ATOM 543 N N . TRP A 1 71 ? -0.687 3.519 8.437 1.00 90.56 71 TRP A N 1
ATOM 544 C CA . TRP A 1 71 ? -2.147 3.537 8.364 1.00 90.56 71 TRP A CA 1
ATOM 545 C C . TRP A 1 71 ? -2.791 2.362 9.092 1.00 90.56 71 TRP A C 1
ATOM 547 O O . TRP A 1 71 ? -3.715 2.561 9.868 1.00 90.56 71 TRP A O 1
ATOM 557 N N . ALA A 1 72 ? -2.285 1.144 8.902 1.00 90.38 72 ALA A N 1
ATOM 558 C CA . ALA A 1 72 ? -2.808 -0.026 9.602 1.00 90.38 72 ALA A CA 1
ATOM 559 C C . ALA A 1 72 ? -2.703 0.084 11.133 1.00 90.38 72 ALA A C 1
ATOM 561 O O . ALA A 1 72 ? -3.544 -0.475 11.830 1.00 90.38 72 ALA A O 1
ATOM 562 N N . GLN A 1 73 ? -1.697 0.796 11.655 1.00 88.88 73 GLN A N 1
ATOM 563 C CA . GLN A 1 73 ? -1.608 1.115 13.083 1.00 88.88 73 GLN A CA 1
ATOM 564 C C . GLN A 1 73 ? -2.652 2.157 13.502 1.00 88.88 73 GLN A C 1
ATOM 566 O O . GLN A 1 73 ? -3.258 2.001 14.556 1.00 88.88 73 GLN A O 1
ATOM 571 N N . GLU A 1 74 ? -2.868 3.191 12.686 1.00 89.06 74 GLU A N 1
ATOM 572 C CA . GLU A 1 74 ? -3.840 4.260 12.952 1.00 89.06 74 GLU A CA 1
ATOM 573 C C . GLU A 1 74 ? -5.285 3.746 12.998 1.00 89.06 74 GLU A C 1
ATOM 575 O O . GLU A 1 74 ? -6.055 4.173 13.853 1.00 89.06 74 GLU A O 1
ATOM 580 N N . VAL A 1 75 ? -5.634 2.794 12.127 1.00 91.38 75 VAL A N 1
ATOM 581 C CA . VAL A 1 75 ? -6.972 2.171 12.067 1.00 91.38 75 VAL A CA 1
ATOM 582 C C . VAL A 1 75 ? -7.065 0.829 12.812 1.00 91.38 75 VAL A C 1
ATOM 584 O O . VAL A 1 75 ? -7.999 0.063 12.593 1.00 91.38 75 VAL A O 1
ATOM 587 N N . GLU A 1 76 ? -6.079 0.509 13.657 1.00 90.25 76 GLU A N 1
ATOM 588 C CA . GLU A 1 76 ? -6.056 -0.687 14.520 1.00 90.25 76 GLU A CA 1
ATOM 589 C C . GLU A 1 76 ? -6.301 -2.033 13.792 1.00 90.25 76 GLU A C 1
ATOM 591 O O . GLU A 1 76 ? -6.923 -2.956 14.324 1.00 90.25 76 GLU A O 1
ATOM 596 N N . LEU A 1 77 ? -5.781 -2.187 12.567 1.00 88.50 77 LEU A N 1
ATOM 597 C CA . LEU A 1 77 ? -5.918 -3.429 11.797 1.00 88.50 77 LEU A CA 1
ATOM 598 C C . LEU A 1 77 ? -5.153 -4.606 12.441 1.00 88.50 77 LEU A C 1
ATOM 600 O O . LEU A 1 77 ? -4.107 -4.406 13.072 1.00 88.50 77 LEU A O 1
ATOM 604 N N . PRO A 1 78 ? -5.592 -5.869 12.227 1.00 88.94 78 PRO A N 1
ATOM 605 C CA . PRO A 1 78 ? -4.927 -7.042 12.790 1.00 88.94 78 PRO A CA 1
ATOM 606 C C . PRO A 1 78 ? -3.488 -7.187 12.277 1.00 88.94 78 PRO A C 1
ATOM 608 O O . PRO A 1 78 ? -3.225 -7.642 11.156 1.00 88.94 78 PRO A O 1
ATOM 611 N N . ARG A 1 79 ? -2.545 -6.817 13.147 1.00 83.38 79 ARG A N 1
ATOM 612 C CA . ARG A 1 79 ? -1.131 -6.594 12.826 1.00 83.38 79 ARG A CA 1
ATOM 613 C C . ARG A 1 79 ? -0.456 -7.762 12.115 1.00 83.38 79 ARG A C 1
ATOM 615 O O . ARG A 1 79 ? 0.268 -7.539 11.151 1.00 83.38 79 ARG A O 1
ATOM 622 N N . GLU A 1 80 ? -0.674 -8.991 12.575 1.00 85.50 80 GLU A N 1
ATOM 623 C CA . GLU A 1 80 ? -0.024 -10.173 11.994 1.00 85.50 80 GLU A CA 1
ATOM 624 C C . GLU A 1 80 ? -0.473 -10.419 10.551 1.00 85.50 80 GLU A C 1
ATOM 626 O O . GLU A 1 80 ? 0.364 -10.584 9.664 1.00 85.50 80 GLU A O 1
ATOM 631 N N . SER A 1 81 ? -1.786 -10.378 10.300 1.00 87.38 81 SER A N 1
ATOM 632 C CA . SER A 1 81 ? -2.340 -10.581 8.956 1.00 87.38 81 SER A CA 1
ATOM 633 C C . SER A 1 81 ? -1.869 -9.499 7.985 1.00 87.38 81 SER A C 1
ATOM 635 O O . SER A 1 81 ? -1.363 -9.807 6.907 1.00 87.38 81 SER A O 1
ATOM 637 N N . PHE A 1 82 ? -1.902 -8.238 8.421 1.00 90.50 82 PHE A N 1
ATOM 638 C CA . PHE A 1 82 ? -1.493 -7.117 7.590 1.00 90.50 82 PHE A CA 1
ATOM 639 C C . PHE A 1 82 ? 0.012 -7.161 7.283 1.00 90.50 82 PHE A C 1
ATOM 641 O O . PHE A 1 82 ? 0.435 -6.902 6.159 1.00 90.50 82 PHE A O 1
ATOM 648 N N . GLN A 1 83 ? 0.852 -7.570 8.241 1.00 90.12 83 GLN A N 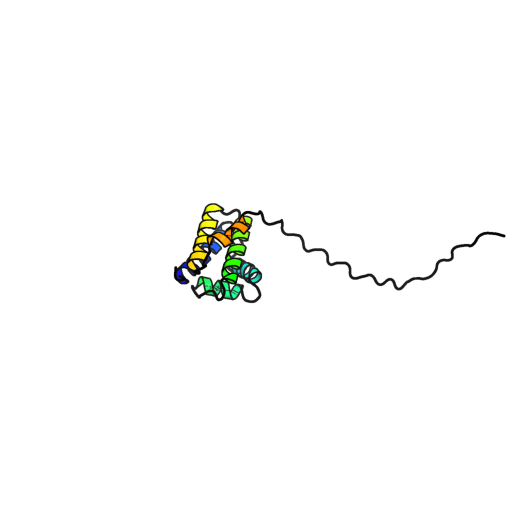1
ATOM 649 C CA . GLN A 1 83 ? 2.290 -7.747 8.005 1.00 90.12 83 GLN A CA 1
ATOM 650 C C . GLN A 1 83 ? 2.605 -8.855 6.993 1.00 90.12 83 GLN A C 1
ATOM 652 O O . GLN A 1 83 ? 3.546 -8.710 6.205 1.00 90.12 83 GLN A O 1
ATOM 657 N N . LEU A 1 84 ? 1.838 -9.949 6.987 1.00 91.19 84 LEU A N 1
ATOM 658 C CA . LEU A 1 84 ? 1.980 -11.003 5.980 1.00 91.19 84 LEU A CA 1
ATOM 659 C C . LEU A 1 84 ? 1.643 -10.484 4.580 1.00 91.19 84 LEU A C 1
ATOM 661 O O . LEU A 1 84 ? 2.374 -10.776 3.626 1.00 91.19 84 LEU A O 1
ATOM 665 N N . ASP A 1 85 ? 0.603 -9.665 4.456 1.00 93.94 85 ASP A N 1
ATOM 666 C CA . ASP A 1 85 ? 0.246 -9.044 3.184 1.00 93.94 85 ASP A CA 1
ATOM 667 C C . ASP A 1 85 ? 1.310 -8.039 2.723 1.00 93.94 85 ASP A C 1
ATOM 669 O O . ASP A 1 85 ? 1.727 -8.076 1.566 1.00 93.94 85 ASP A O 1
ATOM 673 N N . LEU A 1 86 ? 1.861 -7.213 3.618 1.00 93.19 86 LEU A N 1
ATOM 674 C CA . LEU A 1 86 ? 2.969 -6.304 3.289 1.00 93.19 86 LEU A CA 1
ATOM 675 C C . LEU A 1 86 ? 4.229 -7.056 2.832 1.00 93.19 86 LEU A C 1
ATOM 677 O O . LEU A 1 86 ? 4.888 -6.664 1.864 1.00 93.19 86 LEU A O 1
ATOM 681 N N . ARG A 1 87 ? 4.554 -8.181 3.479 1.00 92.25 87 ARG A N 1
ATOM 682 C CA . ARG A 1 87 ? 5.646 -9.066 3.046 1.00 92.25 87 ARG A CA 1
ATOM 683 C C . ARG A 1 87 ? 5.380 -9.646 1.659 1.00 92.25 87 ARG A C 1
ATOM 685 O O . ARG A 1 87 ? 6.296 -9.754 0.836 1.00 92.25 87 ARG A O 1
ATOM 692 N N . THR A 1 88 ? 4.135 -10.037 1.408 1.00 93.56 88 THR A N 1
ATOM 693 C CA . THR A 1 88 ? 3.699 -10.551 0.111 1.00 93.56 88 THR A CA 1
ATOM 694 C C . THR A 1 88 ? 3.826 -9.466 -0.953 1.00 93.56 88 THR A C 1
ATOM 696 O O . THR A 1 88 ? 4.378 -9.733 -2.016 1.00 93.56 88 THR A O 1
ATOM 699 N N . LEU A 1 89 ? 3.451 -8.224 -0.642 1.00 93.88 89 LEU A N 1
ATOM 700 C CA . LEU A 1 89 ? 3.588 -7.068 -1.526 1.00 93.88 89 LEU A CA 1
ATOM 701 C C . LEU A 1 89 ? 5.049 -6.849 -1.965 1.00 93.88 89 LEU A C 1
ATOM 703 O O . LEU A 1 89 ? 5.325 -6.760 -3.161 1.00 93.88 89 LEU A O 1
ATOM 707 N N . LEU A 1 90 ? 5.999 -6.866 -1.020 1.00 92.44 90 LEU A N 1
ATOM 708 C CA . LEU A 1 90 ? 7.441 -6.779 -1.312 1.00 92.44 90 LEU A CA 1
ATOM 709 C C . LEU A 1 90 ? 7.926 -7.945 -2.183 1.00 92.44 90 LEU A C 1
ATOM 711 O O . LEU A 1 90 ? 8.703 -7.760 -3.119 1.00 92.44 90 LEU A O 1
ATOM 715 N N . THR A 1 91 ? 7.447 -9.154 -1.894 1.00 92.12 91 THR A N 1
ATOM 716 C CA . THR A 1 91 ? 7.811 -10.356 -2.657 1.00 92.12 91 THR A CA 1
ATOM 717 C C . THR A 1 91 ? 7.308 -10.268 -4.101 1.00 92.12 91 THR A C 1
ATOM 719 O O . THR A 1 91 ? 8.050 -10.591 -5.028 1.00 92.12 91 THR A O 1
ATOM 722 N N . LEU A 1 92 ? 6.080 -9.780 -4.307 1.00 93.62 92 LEU A N 1
ATOM 723 C CA . LEU A 1 92 ? 5.481 -9.578 -5.630 1.00 93.62 92 LEU A CA 1
ATOM 724 C C . LEU A 1 92 ? 6.185 -8.473 -6.429 1.00 93.62 92 LEU A C 1
ATOM 726 O O . LEU A 1 92 ? 6.245 -8.564 -7.651 1.00 93.62 92 LEU A O 1
ATOM 730 N N . ALA A 1 93 ? 6.778 -7.482 -5.760 1.00 90.25 93 ALA A N 1
ATOM 731 C CA . ALA A 1 93 ? 7.632 -6.472 -6.388 1.00 90.25 93 ALA A CA 1
ATOM 732 C C . ALA A 1 93 ? 9.049 -6.977 -6.738 1.00 90.25 93 ALA A C 1
ATOM 734 O O . ALA A 1 93 ? 9.868 -6.223 -7.269 1.00 90.25 93 ALA A O 1
ATOM 735 N N . GLY A 1 94 ? 9.364 -8.242 -6.432 1.0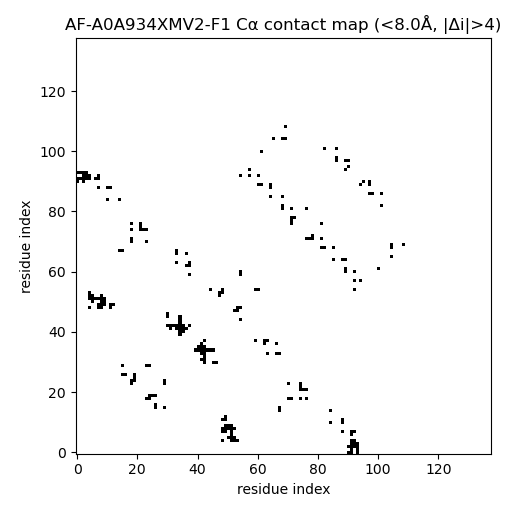0 88.69 94 GLY A N 1
ATOM 736 C CA . GLY A 1 94 ? 10.688 -8.821 -6.658 1.00 88.69 94 GLY A CA 1
ATOM 737 C C . GLY A 1 94 ? 11.760 -8.301 -5.696 1.00 88.69 94 GLY A C 1
ATOM 738 O O . GLY A 1 94 ? 12.944 -8.354 -6.027 1.00 88.69 94 GLY A O 1
ATOM 739 N N . HIS A 1 95 ? 11.371 -7.788 -4.524 1.00 86.44 95 HIS A N 1
ATOM 740 C CA . HIS A 1 95 ? 12.315 -7.265 -3.541 1.00 86.44 95 HIS A CA 1
ATOM 741 C C . HIS A 1 95 ? 13.242 -8.388 -3.023 1.00 86.44 95 HIS A C 1
ATOM 743 O O . HIS A 1 95 ? 12.745 -9.446 -2.625 1.00 86.44 95 HIS A O 1
ATOM 749 N N . PRO A 1 96 ? 14.578 -8.198 -2.985 1.00 82.19 96 PRO A N 1
ATOM 750 C CA . PRO A 1 96 ? 15.527 -9.270 -2.658 1.00 82.19 96 PRO A CA 1
ATOM 751 C C . PRO A 1 96 ? 15.467 -9.713 -1.187 1.00 82.19 96 PRO A C 1
ATOM 753 O O . PRO A 1 96 ? 15.698 -10.882 -0.883 1.00 82.19 96 PRO A O 1
ATOM 756 N N . HIS A 1 97 ? 15.112 -8.802 -0.273 1.00 82.19 97 HIS A N 1
ATOM 757 C CA . HIS A 1 97 ? 15.071 -9.063 1.172 1.00 82.19 97 HIS A CA 1
ATOM 758 C C . HIS A 1 97 ? 13.774 -8.548 1.824 1.00 82.19 97 HIS A C 1
ATOM 760 O O . HIS A 1 97 ? 13.809 -7.595 2.597 1.00 82.19 97 HIS A O 1
ATOM 766 N N . PRO A 1 98 ? 12.604 -9.142 1.526 1.00 77.94 98 PRO A N 1
ATOM 767 C CA . PRO A 1 98 ? 11.306 -8.620 1.974 1.00 77.94 98 PRO A CA 1
ATOM 768 C C . PRO A 1 98 ? 11.139 -8.645 3.504 1.00 77.94 98 PRO A C 1
ATOM 770 O O . PRO A 1 98 ? 10.462 -7.799 4.074 1.00 77.94 98 PRO A O 1
ATOM 773 N N . VAL A 1 99 ? 11.789 -9.591 4.190 1.00 75.25 99 VAL A N 1
ATOM 774 C CA . VAL A 1 99 ? 11.725 -9.724 5.658 1.00 75.25 99 VAL A CA 1
ATOM 775 C C . VAL A 1 99 ? 12.542 -8.646 6.371 1.00 75.25 99 VAL A C 1
ATOM 777 O O . VAL A 1 99 ? 12.219 -8.302 7.499 1.00 75.25 99 VAL A O 1
ATOM 780 N N . ALA A 1 100 ? 13.574 -8.093 5.726 1.00 75.75 100 ALA A N 1
ATOM 781 C CA . ALA A 1 100 ? 14.473 -7.114 6.339 1.00 75.75 100 ALA A CA 1
ATOM 782 C C . ALA A 1 100 ? 13.895 -5.687 6.374 1.00 75.75 100 ALA A C 1
ATOM 784 O O . ALA A 1 100 ? 14.389 -4.857 7.128 1.00 75.75 100 ALA A O 1
ATOM 785 N N . VAL A 1 101 ? 12.849 -5.409 5.586 1.00 73.25 101 VAL A N 1
ATOM 786 C CA . VAL A 1 101 ? 12.204 -4.084 5.484 1.00 73.25 101 VAL A CA 1
ATOM 787 C C . VAL A 1 101 ? 11.162 -3.869 6.591 1.00 73.25 101 VAL A C 1
ATOM 789 O O . VAL A 1 101 ? 10.967 -2.761 7.080 1.00 73.25 101 VAL A O 1
ATOM 792 N N . LEU A 1 102 ? 10.507 -4.946 7.027 1.00 69.69 102 LEU A N 1
ATOM 793 C CA . LEU A 1 102 ? 9.419 -4.931 8.010 1.00 69.69 102 LEU A CA 1
ATOM 794 C C . LEU A 1 102 ? 9.805 -4.724 9.499 1.00 69.69 102 LEU A C 1
ATOM 796 O O . LEU A 1 102 ? 8.932 -4.270 10.241 1.00 69.69 102 LEU A O 1
ATOM 800 N N . PRO A 1 103 ? 11.039 -4.987 9.995 1.00 58.56 103 PRO A N 1
ATOM 801 C CA . PRO A 1 103 ? 11.377 -4.841 11.416 1.00 58.56 103 PRO A CA 1
ATOM 802 C C . PRO A 1 103 ? 11.226 -3.410 11.954 1.00 58.56 103 PRO A C 1
ATOM 804 O O . PRO A 1 103 ? 11.059 -3.229 13.157 1.00 58.56 103 PRO A O 1
ATOM 807 N N . ALA A 1 104 ? 11.217 -2.393 11.083 1.00 53.31 104 ALA A N 1
ATOM 808 C CA . ALA A 1 104 ? 10.990 -0.997 11.465 1.00 53.31 104 ALA A CA 1
ATOM 809 C C . ALA A 1 104 ? 9.537 -0.696 11.900 1.00 53.31 104 ALA A C 1
ATOM 811 O O . ALA A 1 104 ? 9.284 0.328 12.523 1.00 53.31 104 ALA A O 1
ATOM 812 N N . LEU A 1 105 ? 8.584 -1.600 11.637 1.00 53.34 105 LEU A N 1
ATOM 813 C CA . LEU A 1 105 ? 7.157 -1.452 11.970 1.00 53.34 105 LEU A CA 1
ATOM 814 C C . LEU A 1 105 ? 6.795 -1.983 13.370 1.00 53.34 105 LEU A C 1
ATOM 816 O O . LEU A 1 105 ? 5.618 -2.105 13.722 1.00 53.34 105 LEU A O 1
ATOM 820 N N . ALA A 1 106 ? 7.797 -2.402 14.148 1.00 48.31 106 ALA A N 1
ATOM 821 C CA . ALA A 1 106 ? 7.631 -2.893 15.514 1.00 48.31 106 ALA A CA 1
ATOM 822 C C . ALA A 1 106 ? 7.926 -1.870 16.600 1.00 48.31 106 ALA A C 1
ATOM 824 O O . ALA A 1 106 ? 7.615 -2.128 17.761 1.00 48.31 106 ALA A O 1
ATOM 825 N N . GLN A 1 107 ? 8.449 -0.707 16.228 1.00 46.47 107 GLN A N 1
ATOM 826 C CA . GLN A 1 107 ? 8.442 0.429 17.127 1.00 46.47 107 GLN A CA 1
ATOM 827 C C . GLN A 1 107 ? 7.102 1.151 16.963 1.00 46.47 107 GLN A C 1
ATOM 829 O O . GLN A 1 107 ? 6.729 1.447 15.825 1.00 46.47 107 GLN A O 1
ATOM 834 N N . PRO A 1 108 ? 6.353 1.409 18.051 1.00 41.94 108 PRO A N 1
ATOM 835 C CA . PRO A 1 108 ? 5.247 2.350 17.977 1.00 41.94 108 PRO A CA 1
ATOM 836 C C . PRO A 1 108 ? 5.796 3.645 17.380 1.00 41.94 108 PRO A C 1
ATOM 838 O O . PRO A 1 108 ? 6.856 4.117 17.808 1.00 41.94 108 PRO A O 1
ATOM 841 N N . ALA A 1 109 ? 5.123 4.175 16.355 1.00 44.78 109 ALA A N 1
ATOM 842 C CA . ALA A 1 109 ? 5.493 5.462 15.795 1.00 44.78 109 ALA A CA 1
ATOM 843 C C . ALA A 1 109 ? 5.619 6.465 16.958 1.00 44.78 109 ALA A C 1
ATOM 845 O O . ALA A 1 109 ? 4.709 6.533 17.794 1.00 44.78 109 ALA A O 1
ATOM 846 N N . PRO A 1 110 ? 6.730 7.216 17.086 1.00 42.41 110 PRO A N 1
ATOM 847 C CA . PRO A 1 110 ? 6.742 8.335 18.011 1.00 42.41 110 PRO A CA 1
ATOM 848 C C . PRO A 1 110 ? 5.561 9.228 17.628 1.00 42.41 110 PRO A C 1
ATOM 850 O O . PRO A 1 110 ? 5.390 9.538 16.448 1.00 42.41 110 PRO A O 1
ATOM 853 N N . ALA A 1 111 ? 4.721 9.557 18.614 1.00 40.91 111 ALA A N 1
ATOM 854 C CA . ALA A 1 111 ? 3.488 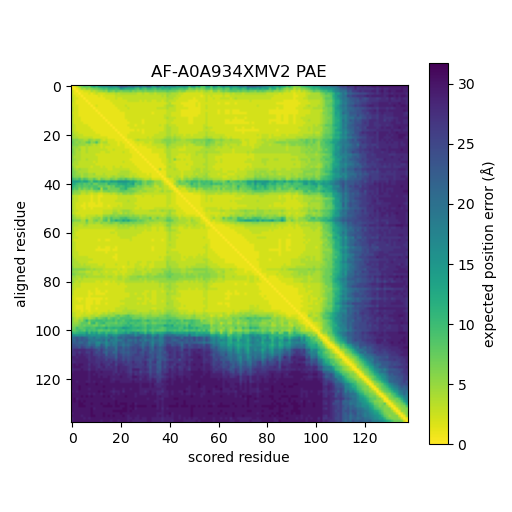10.312 18.416 1.00 40.91 111 ALA A CA 1
ATOM 855 C C . ALA A 1 111 ? 3.710 11.492 17.450 1.00 40.91 111 ALA A C 1
ATOM 857 O O . ALA A 1 111 ? 4.773 12.125 17.529 1.00 40.91 111 ALA A O 1
ATOM 858 N N . PRO A 1 112 ? 2.747 11.798 16.556 1.00 42.34 112 PRO A N 1
ATOM 859 C CA . PRO A 1 112 ? 2.876 12.900 15.612 1.00 42.34 112 PRO A CA 1
ATOM 860 C C . PRO A 1 112 ? 3.252 14.164 16.384 1.00 42.34 112 PRO A C 1
ATOM 862 O O . PRO A 1 112 ? 2.488 14.658 17.213 1.00 42.34 112 PRO A O 1
ATOM 865 N N . GLN A 1 113 ? 4.477 14.651 16.170 1.00 43.72 113 GLN A N 1
ATOM 866 C CA . GLN A 1 113 ? 4.913 15.883 16.807 1.00 43.72 113 GLN A CA 1
ATOM 867 C C . GLN A 1 113 ? 4.037 17.004 16.240 1.00 43.72 113 GLN A C 1
ATOM 869 O O . GLN A 1 113 ? 4.006 17.165 15.015 1.00 43.72 113 GLN A O 1
ATOM 874 N N . PRO A 1 114 ? 3.328 17.783 17.079 1.00 41.22 114 PRO A N 1
ATOM 875 C CA . PRO A 1 114 ? 2.624 18.960 16.597 1.00 41.22 114 PRO A CA 1
ATOM 876 C C . PRO A 1 114 ? 3.618 19.873 15.861 1.00 41.22 114 PRO A C 1
ATOM 878 O O . PRO A 1 114 ? 4.812 19.869 16.196 1.00 41.22 114 PRO A O 1
ATOM 881 N N . PRO A 1 115 ? 3.165 20.637 14.847 1.00 45.47 115 PRO A N 1
ATOM 882 C CA . PRO A 1 115 ? 4.042 21.504 14.072 1.00 45.47 115 PRO A CA 1
ATOM 883 C C . PRO A 1 115 ? 4.857 22.370 15.031 1.00 45.47 115 PRO A C 1
ATOM 885 O O . PRO A 1 115 ? 4.297 23.092 15.858 1.00 45.47 115 PRO A O 1
ATOM 888 N N . ARG A 1 116 ? 6.192 22.250 14.958 1.00 50.84 116 ARG A N 1
ATOM 889 C CA . ARG A 1 116 ? 7.094 23.065 15.778 1.00 50.84 116 ARG A CA 1
ATOM 890 C C . ARG A 1 116 ? 6.689 24.526 15.594 1.00 50.84 116 ARG A C 1
ATOM 892 O O . ARG A 1 116 ? 6.632 24.964 14.442 1.00 50.84 116 ARG A O 1
ATOM 899 N N . PRO A 1 117 ? 6.447 25.291 16.673 1.00 51.47 117 PRO A N 1
ATOM 900 C CA . PRO A 1 117 ? 6.289 26.724 16.528 1.00 51.47 117 PRO A CA 1
ATOM 901 C C . PRO A 1 117 ? 7.542 27.247 15.826 1.00 51.47 117 PRO A C 1
ATOM 903 O O . PRO A 1 117 ? 8.671 26.939 16.226 1.00 51.47 117 PRO A O 1
ATOM 906 N N . ALA A 1 118 ? 7.332 27.968 14.724 1.00 49.38 118 ALA A N 1
ATOM 907 C CA . ALA A 1 118 ? 8.401 28.639 14.014 1.00 49.38 118 ALA A CA 1
ATOM 908 C C . ALA A 1 118 ? 9.217 29.438 15.036 1.00 49.38 118 ALA A C 1
ATOM 910 O O . ALA A 1 118 ? 8.658 30.198 15.829 1.00 49.38 118 ALA A O 1
ATOM 911 N N . LYS A 1 119 ? 10.538 29.223 15.041 1.00 51.12 119 LYS A N 1
ATOM 912 C CA . LYS A 1 119 ? 11.496 30.055 15.778 1.00 51.12 119 LYS A CA 1
ATOM 913 C C . LYS A 1 119 ? 11.083 31.519 15.582 1.00 51.12 119 LYS A C 1
ATOM 915 O O . LYS A 1 119 ? 10.979 31.919 14.419 1.00 51.12 119 LYS A O 1
ATOM 920 N N . PRO A 1 120 ? 10.854 32.317 16.641 1.00 48.34 120 PRO A N 1
ATOM 921 C CA . PRO A 1 120 ? 10.629 33.736 16.442 1.00 48.34 120 PRO A CA 1
ATOM 922 C C . PRO A 1 120 ? 11.875 34.294 15.755 1.00 48.34 120 PRO A C 1
ATOM 924 O O . PRO A 1 120 ? 12.987 34.217 16.283 1.00 48.34 120 PRO A O 1
ATOM 927 N N . ALA A 1 121 ? 11.680 34.774 14.526 1.00 51.25 121 ALA A N 1
ATOM 928 C CA . ALA A 1 121 ? 12.664 35.565 13.818 1.00 51.25 121 ALA A CA 1
ATOM 929 C C . ALA A 1 121 ? 13.071 36.715 14.743 1.00 51.25 121 ALA A C 1
ATOM 931 O O . ALA A 1 121 ? 12.215 37.355 15.357 1.00 51.25 121 ALA A O 1
ATOM 932 N N . GLY A 1 122 ? 14.384 36.895 14.894 1.00 45.88 122 GLY A N 1
ATOM 933 C CA . GLY A 1 122 ? 14.982 37.841 15.822 1.00 45.88 122 GLY A CA 1
ATOM 934 C C . GLY A 1 122 ? 14.280 39.191 15.783 1.00 45.88 122 GLY A C 1
ATOM 935 O O . GLY A 1 122 ? 14.232 39.852 14.747 1.00 45.88 122 GLY A O 1
ATOM 936 N N . ARG A 1 123 ? 13.743 39.597 16.934 1.00 46.97 123 ARG A N 1
ATOM 937 C CA . ARG A 1 123 ? 13.300 40.966 17.157 1.00 46.97 123 ARG A CA 1
ATOM 938 C C . ARG A 1 123 ? 14.555 41.828 17.180 1.00 46.97 123 ARG A C 1
ATOM 940 O O . ARG A 1 123 ? 15.308 41.813 18.148 1.00 46.97 123 ARG A O 1
ATOM 947 N N . THR A 1 124 ? 14.806 42.508 16.072 1.00 52.25 124 THR A N 1
ATOM 948 C CA . THR A 1 124 ? 15.802 43.565 15.969 1.00 52.25 124 THR A CA 1
ATOM 949 C C . THR A 1 124 ? 15.427 44.660 16.968 1.00 52.25 124 THR A C 1
ATOM 951 O O . THR A 1 124 ? 14.450 45.379 16.770 1.00 52.25 124 THR A O 1
ATOM 954 N N . ASP A 1 125 ? 16.163 44.741 18.074 1.00 53.47 125 ASP A N 1
ATOM 955 C CA . ASP A 1 125 ? 16.067 45.829 19.044 1.00 53.47 125 ASP A CA 1
ATOM 956 C C . ASP A 1 125 ? 16.828 47.042 18.488 1.00 53.47 125 ASP A C 1
ATOM 958 O O . ASP A 1 125 ? 18.031 47.199 18.680 1.00 53.47 125 ASP A O 1
ATOM 962 N N . TRP A 1 126 ? 16.131 47.870 17.709 1.00 50.97 126 TRP A N 1
ATOM 963 C CA . TRP A 1 126 ? 16.529 49.256 17.464 1.00 50.97 126 TRP A CA 1
ATOM 964 C C . TRP A 1 126 ? 15.707 50.134 18.402 1.00 50.97 126 TRP A C 1
ATOM 966 O O . TRP A 1 126 ? 14.588 50.519 18.072 1.00 50.97 126 TRP A O 1
ATOM 976 N N . GLY A 1 127 ? 16.238 50.418 19.590 1.00 43.28 127 GLY A N 1
ATOM 977 C CA . GLY A 1 127 ? 15.524 51.265 20.547 1.00 43.28 127 GLY A CA 1
ATOM 978 C C . GLY A 1 127 ? 16.257 51.560 21.847 1.00 43.28 127 GLY A C 1
ATOM 979 O O . GLY A 1 127 ? 15.614 51.749 22.874 1.00 43.28 127 GLY A O 1
ATOM 980 N N . ARG A 1 128 ? 17.593 51.605 21.833 1.00 44.16 128 ARG A N 1
ATOM 981 C CA . ARG A 1 128 ? 18.383 52.033 22.992 1.00 44.16 128 ARG A CA 1
ATOM 982 C C . ARG A 1 128 ? 18.327 53.561 23.123 1.00 44.16 128 ARG A C 1
ATOM 984 O O . ARG A 1 128 ? 19.217 54.251 22.636 1.00 44.16 128 ARG A O 1
ATOM 991 N N . SER A 1 129 ? 17.300 54.077 23.793 1.00 42.75 129 SER A N 1
ATOM 992 C CA . SER A 1 129 ? 17.366 55.402 24.423 1.00 42.75 129 SER A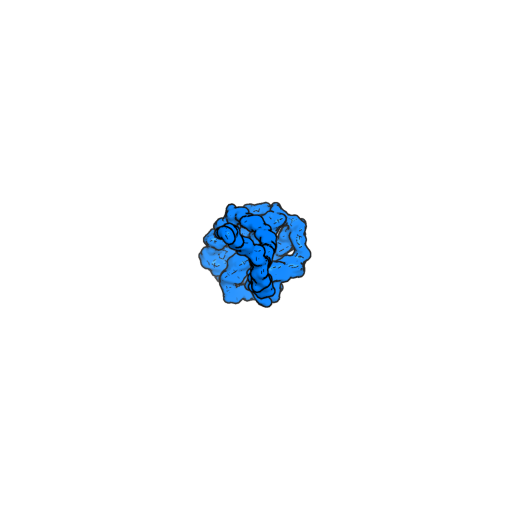 CA 1
ATOM 993 C C . SER A 1 129 ? 17.895 55.237 25.853 1.00 42.75 129 SER A C 1
ATOM 995 O O . SER A 1 129 ? 17.404 54.365 26.572 1.00 42.75 129 SER A O 1
ATOM 997 N N . PRO A 1 130 ? 18.924 55.999 26.265 1.00 49.47 130 PRO A N 1
ATOM 998 C CA . PRO A 1 130 ? 19.545 55.848 27.574 1.00 49.47 130 PRO A CA 1
ATOM 999 C C . PRO A 1 130 ? 18.684 56.520 28.647 1.00 49.47 130 PRO A C 1
ATOM 1001 O O . PRO A 1 130 ? 18.442 57.723 28.576 1.00 49.47 130 PRO A O 1
ATOM 1004 N N . ASP A 1 131 ? 18.252 55.750 29.645 1.00 42.41 131 ASP A N 1
ATOM 1005 C CA . ASP A 1 131 ? 17.701 56.312 30.876 1.00 42.41 131 ASP A CA 1
ATOM 1006 C C . ASP A 1 131 ? 18.836 56.598 31.869 1.00 42.41 131 ASP A C 1
ATOM 1008 O O . ASP A 1 131 ? 19.784 55.823 32.035 1.00 42.41 131 ASP A O 1
ATOM 1012 N N . VAL A 1 132 ? 18.751 57.786 32.451 1.00 50.53 132 VAL A N 1
ATOM 1013 C CA . VAL A 1 132 ? 19.735 58.446 33.299 1.00 50.53 132 VAL A CA 1
ATOM 1014 C C . VAL A 1 132 ? 19.788 57.769 34.669 1.00 50.53 132 VAL A C 1
ATOM 1016 O O . VAL A 1 132 ? 18.876 57.906 35.477 1.00 50.53 132 VAL A O 1
ATOM 1019 N N . ALA A 1 133 ? 20.906 57.110 34.977 1.00 44.72 133 ALA A N 1
ATOM 1020 C CA . ALA A 1 133 ? 21.222 56.652 36.327 1.00 44.72 133 ALA A CA 1
ATOM 1021 C C . ALA A 1 133 ? 22.346 57.503 36.940 1.00 44.72 133 ALA A C 1
ATOM 1023 O O . ALA A 1 133 ? 23.531 57.287 36.702 1.00 44.72 133 ALA A O 1
ATOM 1024 N N . VAL A 1 134 ? 21.913 58.504 37.710 1.00 46.38 134 VAL A N 1
ATOM 1025 C CA . VAL A 1 134 ? 22.433 58.916 39.025 1.00 46.38 134 VAL A CA 1
ATOM 1026 C C . VAL A 1 134 ? 23.835 58.395 39.383 1.00 46.38 134 VAL A C 1
ATOM 1028 O O . VAL A 1 134 ? 24.003 57.243 39.782 1.00 46.38 134 VAL A O 1
ATOM 1031 N N . LEU A 1 135 ? 24.814 59.304 39.398 1.00 45.12 135 LEU A N 1
ATOM 1032 C CA . LEU A 1 135 ? 25.988 59.190 40.263 1.00 45.12 135 LEU A CA 1
ATOM 1033 C C . LEU A 1 135 ? 25.767 60.037 41.520 1.00 45.12 135 LEU A C 1
ATOM 1035 O O . LEU A 1 135 ? 25.449 61.223 41.460 1.00 45.12 135 LEU A O 1
ATOM 1039 N N . ARG A 1 136 ? 25.916 59.372 42.665 1.00 42.44 136 ARG A N 1
ATOM 1040 C CA . ARG A 1 136 ? 25.943 59.940 44.013 1.00 42.44 136 ARG A CA 1
ATOM 1041 C C . ARG A 1 136 ? 27.206 60.781 44.240 1.00 42.44 136 ARG A C 1
ATOM 1043 O O . ARG A 1 136 ? 28.291 60.314 43.922 1.00 42.44 136 ARG A O 1
ATOM 1050 N N . GLY A 1 137 ? 27.034 61.888 44.963 1.00 44.00 137 GLY A N 1
ATOM 1051 C CA . GLY A 1 137 ? 27.838 62.236 46.142 1.00 44.00 137 GLY A CA 1
ATOM 1052 C C . GLY A 1 137 ? 29.190 62.922 45.932 1.00 44.00 137 GLY A C 1
ATOM 1053 O O . GLY A 1 137 ? 30.185 62.246 45.698 1.00 44.00 137 GLY A O 1
ATOM 1054 N N . ALA A 1 138 ? 29.217 64.236 46.170 1.00 40.59 138 ALA A N 1
ATOM 1055 C CA . ALA A 1 138 ? 30.085 64.927 47.135 1.00 40.59 138 ALA A CA 1
ATOM 1056 C C . ALA A 1 138 ? 29.623 66.385 47.262 1.00 40.59 138 ALA A C 1
ATOM 1058 O O . ALA A 1 138 ? 29.354 66.996 46.203 1.00 40.59 138 ALA A O 1
#

Foldseek 3Di:
DDAFLQVLLCLLVVLLVLLVVLPHDPSLVLLVVLQVQLNDCRSVVNVCSNNSHADPDLVSLLSSLVSSLLSCVVSVPDNVVSLVSSLVSSVNNVNPCSPVSCPVSPDDPPPPDPPPPPDPDDDPPPDDDDDDDDDDDD

Secondary structure (DSSP, 8-state):
----HHHHHHHHHHHHHHHHHTTPPPHHHHHHHHHHHT-TTHHHHHHHHHTTPPPS-HHHHHHHHHHHHHHHHHTT--HHHHHHHHHHHHHHTT-S-HHHHGGGGGSPPP--PPPPPP----------PPP-------

Sequence (138 aa):
MPADWKRFGNLLTNLLWQIKDAGGPPLEDLQEIIGQTLGKRGGDSIAKWRRGQPVARQQDVEGLVQALAAWAQEVELPRESFQLDLRTLLTLAGHPHPVAVLPALAQPAPAPQPPRPAKPAGRTDWGRSPDVAVLRGA

Radius of gyration: 24.96 Å; Cα contacts (8 Å, |Δi|>4): 132; chains: 1; bounding box: 43×80×61 Å